Protein AF-I6F8N5-F1 (afdb_monomer_lite)

pLDDT: mean 76.73, std 11.27, range [53.47, 94.38]

Organism: NCBI:txid766140

Sequence (79 aa):
MRKPNNAVGPQVRNKKKVAKGKLIPVMAITSLAAGIQAATQYFAYSFNYQELLGPNFNHIYAPWSYFKWYSAWNERLPD

Structure (mmCIF, N/CA/C/O backbone):
data_AF-I6F8N5-F1
#
_entry.id   AF-I6F8N5-F1
#
loop_
_atom_site.group_PDB
_atom_site.id
_atom_site.type_symbol
_atom_site.label_atom_id
_atom_site.label_alt_id
_atom_site.label_comp_id
_atom_site.label_asym_id
_atom_site.label_entity_id
_atom_site.label_seq_id
_atom_site.pdbx_PDB_ins_code
_atom_site.Cartn_x
_atom_site.Cartn_y
_atom_site.Cartn_z
_atom_site.occupancy
_atom_site.B_iso_or_equiv
_atom_site.auth_seq_id
_atom_site.auth_comp_id
_atom_site.auth_asym_id
_atom_site.auth_atom_id
_atom_site.pdbx_PDB_model_num
ATOM 1 N N . MET A 1 1 ? -43.482 -12.059 44.040 1.00 53.47 1 MET A N 1
ATOM 2 C CA . MET A 1 1 ? -42.992 -10.813 44.679 1.00 53.47 1 MET A CA 1
ATOM 3 C C . MET A 1 1 ? -41.606 -10.490 44.133 1.00 53.47 1 MET A C 1
ATOM 5 O O . MET A 1 1 ? -40.755 -11.370 44.156 1.00 53.47 1 MET A O 1
ATOM 9 N N . ARG A 1 2 ? -41.378 -9.292 43.574 1.00 62.16 2 ARG A N 1
ATOM 10 C CA . ARG A 1 2 ? -40.046 -8.870 43.092 1.00 62.16 2 ARG A CA 1
ATOM 11 C C . ARG A 1 2 ? -39.279 -8.216 44.246 1.00 62.16 2 ARG A C 1
ATOM 13 O O . ARG A 1 2 ? -39.833 -7.374 44.941 1.00 62.16 2 ARG A O 1
ATOM 20 N N . LYS A 1 3 ? -38.035 -8.644 44.462 1.00 69.75 3 LYS A N 1
ATOM 21 C CA . LYS A 1 3 ? -37.168 -8.191 45.560 1.00 69.75 3 LYS A CA 1
ATOM 22 C C . LYS A 1 3 ? -36.636 -6.780 45.244 1.00 69.75 3 LYS A C 1
ATOM 24 O O . LYS A 1 3 ? -36.081 -6.610 44.157 1.00 69.75 3 LYS A O 1
ATOM 29 N N . PRO A 1 4 ? -36.808 -5.774 46.120 1.00 67.69 4 PRO A N 1
ATOM 30 C CA . PRO A 1 4 ? -36.309 -4.429 45.849 1.00 67.69 4 PRO A CA 1
ATOM 31 C C . PRO A 1 4 ? -34.776 -4.391 45.926 1.00 67.69 4 PRO A C 1
ATOM 33 O O . PRO A 1 4 ? -34.162 -4.998 46.804 1.00 67.69 4 PRO A O 1
ATOM 36 N N . ASN A 1 5 ? -34.162 -3.700 44.964 1.00 71.62 5 ASN A N 1
ATOM 37 C CA . ASN A 1 5 ? -32.722 -3.468 44.913 1.00 71.62 5 ASN A CA 1
ATOM 38 C C . ASN A 1 5 ? -32.329 -2.477 46.019 1.00 71.62 5 ASN A C 1
ATOM 40 O O . ASN A 1 5 ? -32.807 -1.347 46.011 1.00 71.62 5 ASN A O 1
ATOM 44 N N . ASN A 1 6 ? -31.469 -2.904 46.946 1.00 68.88 6 ASN A N 1
ATOM 45 C CA . ASN A 1 6 ? -31.103 -2.147 48.146 1.00 68.88 6 ASN A CA 1
ATOM 46 C C . ASN A 1 6 ? -29.642 -1.654 48.125 1.00 68.88 6 ASN A C 1
ATOM 48 O O . ASN A 1 6 ? -28.989 -1.549 49.160 1.00 68.88 6 ASN A O 1
ATOM 52 N N . ALA A 1 7 ? -29.091 -1.405 46.935 1.00 67.94 7 ALA A N 1
ATOM 53 C CA . ALA A 1 7 ? -27.743 -0.870 46.791 1.00 67.94 7 ALA A CA 1
ATOM 54 C C . ALA A 1 7 ? -27.718 0.637 47.111 1.00 67.94 7 ALA A C 1
ATOM 56 O O . ALA A 1 7 ? -27.988 1.456 46.234 1.00 67.94 7 ALA A O 1
ATOM 57 N N . VAL A 1 8 ? -27.374 0.994 48.352 1.00 65.75 8 VAL A N 1
ATOM 58 C CA . VAL A 1 8 ? -27.106 2.378 48.780 1.00 65.75 8 VAL A CA 1
ATOM 59 C C . VAL A 1 8 ? -25.602 2.591 48.979 1.00 65.75 8 VAL A C 1
ATOM 61 O O . VAL A 1 8 ? -24.941 1.855 49.703 1.00 65.75 8 VAL A O 1
ATOM 64 N N . GLY A 1 9 ? -25.052 3.577 48.272 1.00 71.50 9 GLY A N 1
ATOM 65 C CA . GLY A 1 9 ? -23.624 3.903 48.194 1.00 71.50 9 GLY A CA 1
ATOM 66 C C . GLY A 1 9 ? -23.304 4.488 46.814 1.00 71.50 9 GLY A C 1
ATOM 67 O O . GLY A 1 9 ? -24.119 4.318 45.901 1.00 71.50 9 GLY A O 1
ATOM 68 N N . PRO A 1 10 ? -22.167 5.184 46.610 1.00 65.69 10 PRO A N 1
ATOM 69 C CA . PRO A 1 10 ? -21.785 5.639 45.282 1.00 65.69 10 PRO A CA 1
ATOM 70 C C . PRO A 1 10 ? -21.664 4.404 44.393 1.00 65.69 10 PRO A C 1
ATOM 72 O O . PRO A 1 10 ? -20.703 3.644 44.488 1.00 65.69 10 PRO A O 1
ATOM 75 N N . GLN A 1 11 ? -22.656 4.171 43.536 1.00 63.78 11 GLN A N 1
ATOM 76 C CA . GLN A 1 11 ? -22.526 3.250 42.421 1.00 63.78 11 GLN A CA 1
ATOM 77 C C . GLN A 1 11 ? -21.526 3.915 41.491 1.00 63.78 11 GLN A C 1
ATOM 79 O O . GLN A 1 11 ? -21.907 4.675 40.602 1.00 63.78 11 GLN A O 1
ATOM 84 N N . VAL A 1 12 ? -20.237 3.731 41.794 1.00 60.38 12 VAL A N 1
ATOM 85 C CA . VAL A 1 12 ? -19.104 4.308 41.077 1.00 60.38 12 VAL A CA 1
ATOM 86 C C . VAL A 1 12 ? -19.205 3.791 39.661 1.00 60.38 12 VAL A C 1
ATOM 88 O O . VAL A 1 12 ? -18.785 2.678 39.359 1.00 60.38 12 VAL A O 1
ATOM 91 N N . ARG A 1 13 ? -19.908 4.594 38.860 1.00 61.94 13 ARG A N 1
ATOM 92 C CA . ARG A 1 13 ? -20.149 4.530 37.430 1.00 61.94 13 ARG A CA 1
ATOM 93 C C . ARG A 1 13 ? -19.730 3.182 36.886 1.00 61.94 13 ARG A C 1
ATOM 95 O O . ARG A 1 13 ? -18.554 3.015 36.572 1.00 61.94 13 ARG A O 1
ATOM 102 N N . ASN A 1 14 ? -20.679 2.247 36.797 1.00 58.12 14 ASN A N 1
ATOM 103 C CA . ASN A 1 14 ? -20.479 0.988 36.092 1.00 58.12 14 ASN A CA 1
ATOM 104 C C . ASN A 1 14 ? -19.880 1.385 34.739 1.00 58.12 14 ASN A C 1
ATOM 106 O O . ASN A 1 14 ? -20.584 1.949 33.897 1.00 58.12 14 ASN A O 1
ATOM 110 N N . LYS A 1 15 ? -18.554 1.269 34.580 1.00 57.03 15 LYS A N 1
ATOM 111 C CA . LYS A 1 15 ? -17.890 1.627 33.334 1.00 57.03 15 LYS A CA 1
ATOM 112 C C . LYS A 1 15 ? -18.448 0.579 32.404 1.00 57.03 15 LYS A C 1
ATOM 114 O O . LYS A 1 15 ? -17.991 -0.561 32.461 1.00 57.03 15 LYS A O 1
ATOM 119 N N . LYS A 1 16 ? -19.499 0.920 31.641 1.00 58.12 16 LYS A N 1
ATOM 120 C CA . LYS A 1 16 ? -19.956 0.096 30.526 1.00 58.12 16 LYS A CA 1
ATOM 121 C C . LYS A 1 16 ? -18.662 -0.253 29.825 1.00 58.12 16 LYS A C 1
ATOM 123 O O . LYS A 1 16 ? -17.968 0.659 29.372 1.00 58.12 16 LYS A O 1
ATOM 128 N N . LYS A 1 17 ? -18.265 -1.529 29.889 1.00 56.78 17 LYS A N 1
ATOM 129 C CA . LYS A 1 17 ? -17.105 -2.002 29.152 1.00 56.78 17 LYS A CA 1
ATOM 130 C C . LYS A 1 17 ? -17.447 -1.596 27.735 1.00 56.78 17 LYS A C 1
ATOM 132 O O . LYS A 1 17 ? -18.409 -2.126 27.184 1.00 56.78 17 LYS A O 1
ATOM 137 N N . VAL A 1 18 ? -16.784 -0.561 27.221 1.00 61.28 18 VAL A N 1
ATOM 138 C CA . VAL A 1 18 ? -16.923 -0.184 25.824 1.00 61.28 18 VAL A CA 1
ATOM 139 C C . VAL A 1 18 ? -16.471 -1.447 25.128 1.00 61.28 18 VAL A C 1
ATOM 141 O O . VAL A 1 18 ? -15.295 -1.806 25.210 1.00 61.28 18 VAL A O 1
ATOM 144 N N . ALA A 1 19 ? -17.431 -2.219 24.617 1.00 58.81 19 ALA A N 1
ATOM 145 C CA . ALA A 1 19 ? -17.120 -3.395 23.844 1.00 58.81 19 ALA A CA 1
ATOM 146 C C . ALA A 1 19 ? -16.159 -2.877 22.780 1.00 58.81 19 ALA A C 1
ATOM 148 O O . ALA A 1 19 ? -16.507 -1.939 22.060 1.00 58.81 19 ALA A O 1
ATOM 149 N N . LYS A 1 20 ? -14.917 -3.375 22.777 1.00 65.00 20 LYS A N 1
ATOM 150 C CA . LYS A 1 20 ? -13.926 -3.025 21.759 1.00 65.00 20 LYS A CA 1
ATOM 151 C C . LYS A 1 20 ? -14.457 -3.588 20.443 1.00 65.00 20 LYS A C 1
ATOM 153 O O . LYS A 1 20 ? -14.122 -4.700 20.049 1.00 65.00 20 LYS A O 1
ATOM 158 N N . GLY A 1 21 ? -15.395 -2.870 19.837 1.00 73.12 21 GLY A N 1
ATOM 159 C CA . GLY A 1 21 ? -16.038 -3.251 18.600 1.00 73.12 21 GLY A CA 1
ATOM 160 C C . GLY A 1 21 ? -14.977 -3.233 17.519 1.00 73.12 21 GLY A C 1
ATOM 161 O O . GLY A 1 21 ? -14.314 -2.218 17.323 1.00 73.12 21 GLY A O 1
ATOM 162 N N . LYS A 1 22 ? -14.817 -4.355 16.816 1.00 84.62 22 LYS A N 1
ATOM 163 C CA . LYS A 1 22 ? -13.880 -4.464 15.691 1.00 84.62 22 LYS A CA 1
ATOM 164 C C . LYS A 1 22 ? -14.260 -3.545 14.520 1.00 84.62 22 LYS A C 1
ATOM 166 O O . LYS A 1 22 ? -13.453 -3.351 13.627 1.00 84.62 22 LYS A O 1
ATOM 171 N N . LEU A 1 23 ? -15.455 -2.951 14.540 1.00 89.81 23 LEU A N 1
ATOM 172 C CA . LEU A 1 23 ? -15.965 -2.081 13.485 1.00 89.81 23 LEU A CA 1
ATOM 173 C C . LEU A 1 23 ? -15.059 -0.872 13.215 1.00 89.81 23 LEU A C 1
ATOM 175 O O . LEU A 1 23 ? -14.667 -0.660 12.075 1.00 89.81 23 LEU A O 1
ATOM 179 N N . ILE A 1 24 ? -14.689 -0.116 14.255 1.00 89.06 24 ILE A N 1
ATOM 180 C CA . ILE A 1 24 ? -13.827 1.066 14.101 1.00 89.06 24 ILE A CA 1
ATOM 181 C C . ILE A 1 24 ? -12.441 0.704 13.543 1.00 89.06 24 ILE A C 1
ATOM 183 O O . ILE A 1 24 ? -12.040 1.317 12.555 1.00 89.06 24 ILE A O 1
ATOM 187 N N . PRO A 1 25 ? -11.705 -0.288 14.089 1.00 90.69 25 PRO A N 1
ATOM 188 C CA . PRO A 1 25 ? -10.415 -0.655 13.513 1.00 90.69 25 PRO A CA 1
ATOM 189 C C . PRO A 1 25 ? -10.540 -1.244 12.103 1.00 90.69 25 PRO A C 1
ATOM 191 O O . PRO A 1 25 ? -9.686 -0.963 11.270 1.00 90.69 25 PRO A O 1
ATOM 194 N N . VAL A 1 26 ? -11.605 -1.996 11.795 1.00 94.38 26 VAL A N 1
ATOM 195 C CA . VAL A 1 26 ? -11.857 -2.481 10.427 1.00 94.38 26 VAL A CA 1
ATOM 196 C C . VAL A 1 26 ? -12.060 -1.310 9.471 1.00 94.38 26 VAL A C 1
ATOM 198 O O . VAL A 1 26 ? -11.386 -1.264 8.450 1.00 94.38 26 VAL A O 1
ATOM 201 N N . MET A 1 27 ? -12.906 -0.337 9.825 1.00 93.56 27 MET A N 1
ATOM 202 C CA . MET A 1 27 ? -13.137 0.863 9.013 1.00 93.56 27 MET A CA 1
ATOM 203 C C . MET A 1 27 ? -11.848 1.655 8.776 1.00 93.56 27 MET A C 1
ATOM 205 O O . MET A 1 27 ? -11.581 2.079 7.651 1.00 93.56 27 MET A O 1
ATOM 209 N N . ALA A 1 28 ? -11.024 1.811 9.814 1.00 93.19 28 ALA A N 1
ATOM 210 C CA . ALA A 1 28 ? -9.736 2.486 9.707 1.00 93.19 28 ALA A CA 1
ATOM 211 C C . ALA A 1 28 ? -8.792 1.761 8.734 1.00 93.19 28 ALA A C 1
ATOM 213 O O . ALA A 1 28 ? -8.238 2.390 7.834 1.00 93.19 28 ALA A O 1
ATOM 214 N N . ILE A 1 29 ? -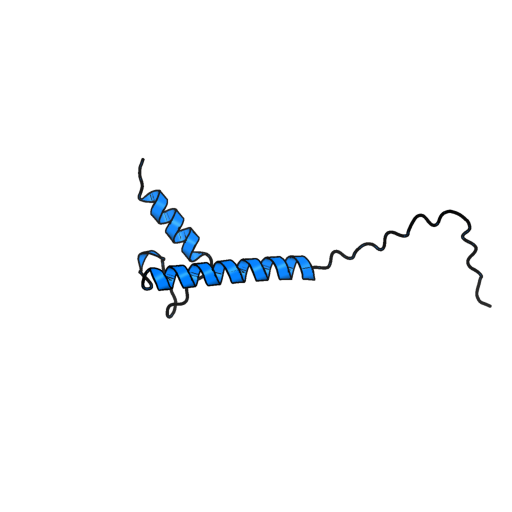8.659 0.435 8.860 1.00 94.12 29 ILE A N 1
ATOM 215 C CA . ILE A 1 29 ? -7.827 -0.376 7.959 1.00 94.12 29 ILE A CA 1
ATOM 216 C C . ILE A 1 29 ? -8.360 -0.316 6.524 1.00 94.12 29 ILE A C 1
ATOM 218 O O . ILE A 1 29 ? -7.576 -0.140 5.595 1.00 94.12 29 ILE A O 1
ATOM 222 N N . THR A 1 30 ? -9.677 -0.410 6.321 1.00 93.50 30 THR A N 1
ATOM 223 C CA . THR A 1 30 ? -10.265 -0.325 4.975 1.00 9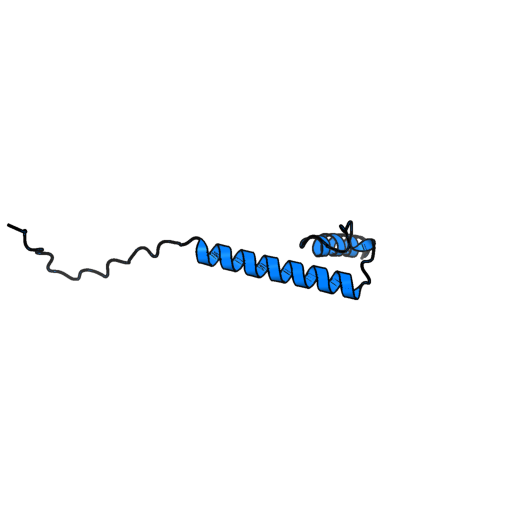3.50 30 THR A CA 1
ATOM 224 C C . THR A 1 30 ? -10.069 1.048 4.347 1.00 93.50 30 THR A C 1
ATOM 226 O O . THR A 1 30 ? -9.753 1.128 3.165 1.00 93.50 30 THR A O 1
ATOM 229 N N . SER A 1 31 ? -10.194 2.126 5.128 1.00 93.75 31 SER A N 1
ATOM 230 C CA . SER A 1 31 ? -9.946 3.484 4.637 1.00 93.75 31 SER A CA 1
ATOM 231 C C . SER A 1 31 ? -8.484 3.670 4.244 1.00 93.75 31 SER A C 1
ATOM 233 O O . SER A 1 31 ? -8.197 4.272 3.211 1.00 93.75 31 SER A O 1
ATOM 235 N N . LEU A 1 32 ? -7.559 3.130 5.041 1.00 92.75 32 LEU A N 1
ATOM 236 C CA . LEU A 1 32 ? -6.132 3.165 4.737 1.00 92.75 32 LEU A CA 1
ATOM 237 C C . LEU A 1 32 ? -5.822 2.381 3.456 1.00 92.75 32 LEU A C 1
ATOM 239 O O . LEU A 1 32 ? -5.151 2.898 2.566 1.00 92.75 32 LEU A O 1
ATOM 243 N N . ALA A 1 33 ? -6.350 1.162 3.332 1.00 90.38 33 ALA A N 1
ATOM 244 C CA . ALA A 1 33 ? -6.156 0.326 2.152 1.00 90.38 33 ALA A CA 1
ATOM 245 C C . ALA A 1 33 ? -6.710 0.986 0.880 1.00 90.38 33 ALA A C 1
ATOM 247 O O . ALA A 1 33 ? -6.044 0.975 -0.153 1.00 90.38 33 ALA A O 1
ATOM 248 N N . ALA A 1 34 ? -7.887 1.615 0.963 1.00 91.06 34 A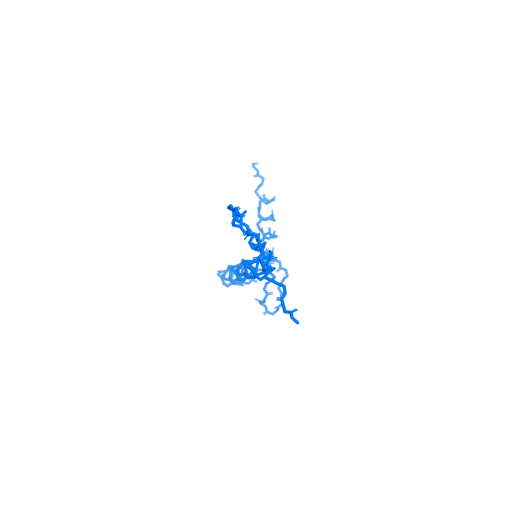LA A N 1
ATOM 249 C CA . ALA A 1 34 ? -8.476 2.357 -0.149 1.00 91.06 34 ALA A CA 1
ATOM 250 C C . ALA A 1 34 ? -7.599 3.545 -0.579 1.00 91.06 34 ALA A C 1
ATOM 252 O O . ALA A 1 34 ? -7.375 3.738 -1.774 1.00 91.06 34 ALA A O 1
ATOM 253 N N . GLY A 1 35 ? -7.049 4.300 0.379 1.00 91.56 35 GLY A N 1
ATOM 254 C CA . GLY A 1 35 ? -6.123 5.400 0.097 1.00 91.56 35 GLY A CA 1
ATOM 255 C C . GLY A 1 35 ? -4.837 4.932 -0.588 1.00 91.56 35 GLY A C 1
ATOM 256 O O . GLY A 1 35 ? -4.430 5.510 -1.593 1.00 91.56 35 GLY A O 1
ATOM 257 N N . ILE A 1 36 ? -4.232 3.845 -0.099 1.00 90.19 36 ILE A N 1
ATOM 258 C CA . ILE A 1 36 ? -3.018 3.262 -0.695 1.00 90.19 36 ILE A CA 1
ATOM 259 C C . ILE A 1 36 ? -3.297 2.746 -2.114 1.00 90.19 36 ILE A C 1
ATOM 261 O O . ILE A 1 36 ? -2.487 2.960 -3.019 1.00 90.19 36 ILE A O 1
ATOM 265 N N . GLN A 1 37 ? -4.450 2.107 -2.336 1.00 88.81 37 GLN A N 1
ATOM 266 C CA . GLN A 1 37 ? -4.846 1.635 -3.663 1.00 88.81 37 GLN A CA 1
ATOM 267 C C . GLN A 1 37 ? -5.022 2.801 -4.640 1.00 88.81 37 GLN A C 1
ATOM 269 O O . GLN A 1 37 ? -4.485 2.760 -5.746 1.00 88.81 37 GLN A O 1
ATOM 274 N N . ALA A 1 38 ? -5.734 3.853 -4.229 1.00 88.25 38 ALA A N 1
ATOM 275 C CA . ALA A 1 38 ? -5.944 5.038 -5.053 1.00 88.25 38 ALA A CA 1
ATOM 276 C C . ALA A 1 38 ? -4.619 5.740 -5.389 1.00 88.25 38 ALA A C 1
ATOM 278 O O . ALA A 1 38 ? -4.383 6.075 -6.548 1.00 88.25 38 ALA A O 1
ATOM 279 N N . ALA A 1 39 ? -3.727 5.897 -4.405 1.00 86.75 39 ALA A N 1
ATOM 280 C CA . ALA A 1 39 ? -2.403 6.480 -4.612 1.00 86.75 39 ALA A CA 1
ATOM 281 C C . ALA A 1 39 ? -1.561 5.654 -5.597 1.00 86.75 39 ALA A C 1
ATOM 283 O O . ALA A 1 39 ? -0.959 6.213 -6.512 1.00 86.75 39 ALA A O 1
ATOM 284 N N 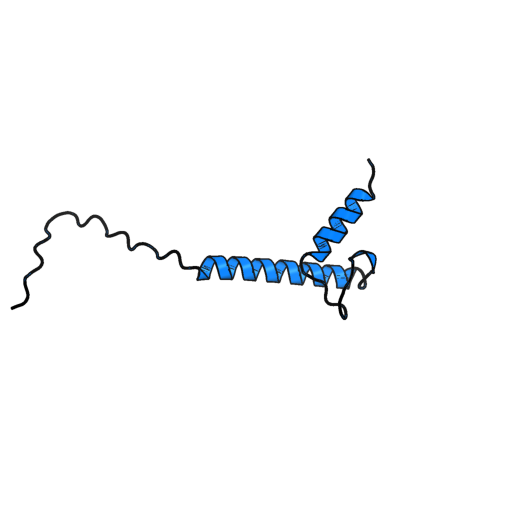. THR A 1 40 ? -1.570 4.325 -5.459 1.00 85.44 40 THR A N 1
ATOM 285 C CA . THR A 1 40 ? -0.835 3.425 -6.359 1.00 85.44 40 THR A CA 1
ATOM 286 C C . THR A 1 40 ? -1.374 3.495 -7.786 1.00 85.44 40 THR A C 1
ATOM 288 O O . THR A 1 40 ? -0.593 3.558 -8.732 1.00 85.44 40 THR A O 1
ATOM 291 N N . GLN A 1 41 ? -2.698 3.541 -7.958 1.00 84.19 41 GLN A N 1
ATOM 292 C CA . GLN A 1 41 ? -3.311 3.650 -9.281 1.00 84.19 41 GLN A CA 1
ATOM 293 C C . GLN A 1 41 ? -3.052 5.019 -9.926 1.00 84.19 41 GLN A C 1
ATOM 295 O O . GLN A 1 41 ? -2.785 5.093 -11.122 1.00 84.19 41 GLN A O 1
ATOM 300 N N . TYR A 1 42 ? -3.093 6.100 -9.144 1.00 86.50 42 TYR A N 1
ATOM 301 C CA . TYR A 1 42 ? -2.771 7.442 -9.630 1.00 86.50 42 TYR A CA 1
ATOM 302 C C . TYR A 1 42 ? -1.301 7.560 -10.048 1.00 86.50 42 TYR A C 1
ATOM 304 O O . TYR A 1 42 ? -0.991 8.128 -11.097 1.00 86.50 42 TYR A O 1
ATOM 312 N N . PHE A 1 43 ? -0.392 6.978 -9.264 1.00 84.31 43 PHE A N 1
ATOM 313 C CA . PHE A 1 43 ? 1.020 6.872 -9.616 1.00 84.31 43 PHE A CA 1
ATOM 314 C C . PHE A 1 43 ? 1.198 6.080 -10.918 1.00 84.31 43 PHE A C 1
ATOM 316 O O . PHE A 1 43 ? 1.792 6.582 -11.865 1.00 84.31 43 PHE A O 1
ATOM 323 N N . ALA A 1 44 ? 0.588 4.900 -11.028 1.00 85.31 44 ALA A N 1
ATOM 324 C CA . ALA A 1 44 ? 0.609 4.105 -12.254 1.00 85.31 44 ALA A CA 1
ATOM 325 C C . ALA A 1 44 ? 0.103 4.873 -13.483 1.00 85.31 44 ALA A C 1
ATOM 327 O O . ALA A 1 44 ? 0.745 4.840 -14.531 1.00 85.31 44 ALA A O 1
ATOM 328 N N . TYR A 1 45 ? -1.004 5.605 -13.346 1.00 85.31 45 TYR A N 1
ATOM 329 C CA . TYR A 1 45 ? -1.538 6.458 -14.405 1.00 85.31 45 TYR A CA 1
ATOM 330 C C . TYR A 1 45 ? -0.547 7.556 -14.814 1.00 85.31 45 TYR A C 1
ATOM 332 O O . TYR A 1 45 ? -0.290 7.749 -15.999 1.00 85.31 45 TYR A O 1
ATOM 340 N N . SER A 1 46 ? 0.063 8.228 -13.835 1.00 84.62 46 SER A N 1
ATOM 341 C CA . SER A 1 46 ? 1.018 9.319 -14.071 1.00 84.62 46 SER A CA 1
ATOM 342 C C . SER A 1 46 ? 2.291 8.841 -14.783 1.00 84.62 46 SER A C 1
ATOM 344 O O . SER A 1 46 ? 2.871 9.575 -15.578 1.00 84.62 46 SER A O 1
ATOM 346 N N . PHE A 1 47 ? 2.698 7.594 -14.536 1.00 81.19 47 PHE A N 1
ATOM 347 C CA . PHE A 1 47 ? 3.861 6.947 -15.148 1.00 81.19 47 PHE A CA 1
ATOM 348 C C . PHE A 1 47 ? 3.498 6.057 -16.354 1.00 81.19 47 PHE A C 1
ATOM 350 O O . PHE A 1 47 ? 4.301 5.221 -16.754 1.00 81.19 47 PHE A O 1
ATOM 357 N N . ASN A 1 48 ? 2.308 6.208 -16.953 1.00 81.81 48 ASN A N 1
ATOM 358 C CA . ASN A 1 48 ? 1.866 5.428 -18.122 1.00 81.81 48 ASN A CA 1
ATOM 359 C C . ASN A 1 48 ? 1.994 3.897 -17.953 1.00 81.81 48 ASN A C 1
ATOM 361 O O . ASN A 1 48 ? 2.321 3.188 -18.901 1.00 81.81 48 ASN A O 1
ATOM 365 N N . TYR A 1 49 ? 1.726 3.369 -16.755 1.00 75.81 49 TYR A N 1
ATOM 366 C CA . TYR A 1 49 ? 1.772 1.929 -16.459 1.00 75.81 49 TYR A CA 1
ATOM 367 C C . TYR A 1 49 ? 3.127 1.276 -16.777 1.00 75.81 49 TYR A C 1
ATOM 369 O O . TYR A 1 49 ? 3.185 0.132 -17.228 1.00 75.81 49 TYR A O 1
ATOM 377 N N . GLN A 1 50 ? 4.221 2.008 -16.550 1.00 71.06 50 GLN A N 1
ATOM 378 C CA . GLN A 1 50 ? 5.571 1.547 -16.859 1.00 71.06 50 GLN A CA 1
ATOM 379 C C . GLN A 1 50 ? 5.897 0.205 -16.177 1.00 71.06 50 GLN A C 1
ATOM 381 O O . GLN A 1 50 ? 5.587 -0.012 -15.001 1.00 71.06 50 GLN A O 1
ATOM 386 N N . GLU A 1 51 ? 6.592 -0.678 -16.898 1.00 68.00 51 GLU A N 1
ATOM 387 C CA . GLU A 1 51 ? 6.962 -2.026 -16.426 1.00 68.00 51 GLU A CA 1
ATOM 388 C C . GLU A 1 51 ? 7.806 -2.012 -15.138 1.00 68.00 51 GLU A C 1
ATOM 390 O O . GLU A 1 51 ? 7.772 -2.956 -14.349 1.00 68.00 51 GLU A O 1
ATOM 395 N N . LEU A 1 52 ? 8.517 -0.909 -14.877 1.00 69.38 52 LEU A N 1
ATOM 396 C CA . LEU A 1 52 ? 9.320 -0.696 -13.669 1.00 69.38 52 LEU A CA 1
ATOM 397 C C . LEU A 1 52 ? 8.502 -0.711 -12.369 1.00 69.38 52 LEU A C 1
ATOM 399 O O . LEU A 1 52 ? 9.062 -1.023 -11.321 1.00 69.38 52 LEU A O 1
ATOM 403 N N . LEU A 1 53 ? 7.195 -0.419 -12.411 1.00 70.56 53 LEU A N 1
ATOM 404 C CA . LEU A 1 53 ? 6.314 -0.519 -11.236 1.00 70.56 53 LEU A CA 1
ATOM 405 C C . LEU A 1 53 ? 6.053 -1.977 -10.811 1.00 70.56 53 LEU A C 1
ATOM 407 O O . LEU A 1 53 ? 5.477 -2.224 -9.749 1.00 70.56 53 LEU A O 1
ATOM 411 N N . GLY A 1 54 ? 6.486 -2.940 -11.626 1.00 72.25 54 GLY A N 1
ATOM 412 C CA . GLY A 1 54 ? 6.279 -4.364 -11.423 1.00 72.25 54 GLY A CA 1
ATOM 413 C C . GLY A 1 54 ? 5.067 -4.904 -12.190 1.00 72.25 54 GLY A C 1
ATOM 414 O O . GLY A 1 54 ? 4.432 -4.183 -12.964 1.00 72.25 54 GLY A O 1
ATOM 415 N N . PRO A 1 55 ? 4.739 -6.191 -11.993 1.00 71.31 55 PRO A N 1
ATOM 416 C CA . PRO A 1 55 ? 3.647 -6.841 -12.704 1.00 71.31 55 PRO A CA 1
ATOM 417 C C . PRO A 1 55 ? 2.300 -6.209 -12.336 1.00 71.31 55 PRO A C 1
ATOM 419 O O . PRO A 1 55 ? 1.931 -6.145 -11.161 1.00 71.31 55 PRO A O 1
ATOM 422 N N . ASN A 1 56 ? 1.556 -5.780 -13.354 1.00 79.31 56 ASN A N 1
ATOM 423 C CA . ASN A 1 56 ? 0.154 -5.384 -13.248 1.00 79.31 56 ASN A CA 1
ATOM 424 C C . ASN A 1 56 ? -0.733 -6.400 -13.979 1.00 79.31 56 ASN A C 1
ATOM 426 O O . ASN A 1 56 ? -0.267 -7.127 -14.857 1.00 79.31 56 ASN A O 1
ATOM 430 N N . PHE A 1 57 ? -2.011 -6.463 -13.608 1.00 76.25 57 PHE A N 1
ATOM 431 C CA . PHE A 1 57 ? -3.003 -7.245 -14.343 1.00 76.25 57 PHE A CA 1
ATOM 432 C C . PHE A 1 57 ? -4.022 -6.291 -14.950 1.00 76.25 57 PHE A C 1
ATOM 434 O O . PHE A 1 57 ? -4.759 -5.637 -14.214 1.00 76.25 57 PHE A O 1
ATOM 441 N N . ASN A 1 58 ? -4.054 -6.191 -16.281 1.00 79.25 58 ASN A N 1
ATOM 442 C CA . ASN A 1 58 ? -4.959 -5.294 -17.005 1.00 79.25 58 ASN A CA 1
ATOM 443 C C . ASN A 1 58 ? -4.926 -3.850 -16.460 1.00 79.25 58 ASN A C 1
ATOM 445 O O . ASN A 1 58 ? -5.971 -3.274 -16.164 1.00 79.25 58 ASN A O 1
ATOM 449 N N . HIS A 1 59 ? -3.726 -3.294 -16.248 1.00 77.50 59 HIS A N 1
ATOM 450 C CA . HIS A 1 59 ? -3.518 -1.955 -15.673 1.00 77.50 59 HIS A CA 1
ATOM 451 C C . HIS A 1 59 ? -3.951 -1.784 -14.205 1.00 77.50 59 HIS A C 1
ATOM 453 O O . HIS A 1 59 ? -3.913 -0.677 -13.673 1.00 77.50 59 HIS A O 1
ATOM 459 N N . ILE A 1 60 ? -4.317 -2.857 -13.506 1.00 76.00 60 ILE A N 1
ATOM 460 C CA . ILE A 1 60 ? -4.581 -2.819 -12.068 1.00 76.00 60 ILE A CA 1
ATOM 461 C C . ILE A 1 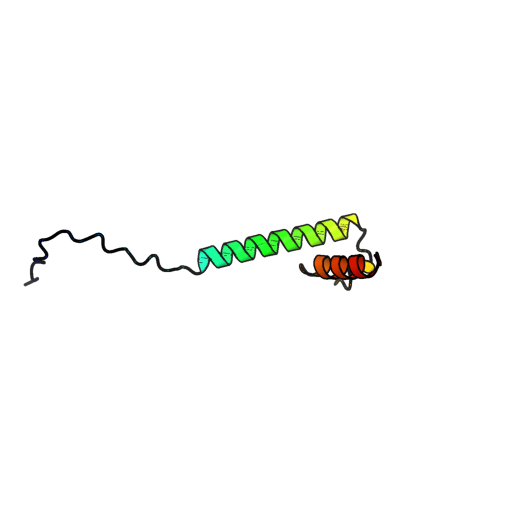60 ? -3.306 -3.224 -11.340 1.00 76.00 60 ILE A C 1
ATOM 463 O O . ILE A 1 60 ? -2.813 -4.348 -11.481 1.00 76.00 60 ILE A O 1
ATOM 467 N N . TYR A 1 61 ? -2.782 -2.296 -10.546 1.00 79.81 61 TYR A N 1
ATOM 468 C CA . TYR A 1 61 ? -1.667 -2.567 -9.652 1.00 79.81 61 TYR A CA 1
ATOM 469 C C . TYR A 1 61 ? -2.173 -2.965 -8.272 1.00 79.81 61 TYR A C 1
ATOM 471 O O . TYR A 1 61 ? -3.184 -2.461 -7.775 1.00 79.81 61 TYR A O 1
ATOM 479 N N . ALA A 1 62 ? -1.433 -3.865 -7.632 1.00 82.25 62 ALA A N 1
ATOM 480 C CA . ALA A 1 62 ? -1.669 -4.174 -6.235 1.00 82.25 62 ALA A CA 1
ATOM 481 C C . ALA A 1 62 ? -1.261 -2.979 -5.352 1.00 82.25 62 ALA A C 1
ATOM 483 O O . ALA A 1 62 ? -0.266 -2.322 -5.680 1.00 82.25 62 ALA A O 1
ATOM 484 N N . PRO A 1 63 ? -1.921 -2.743 -4.204 1.00 78.12 63 PRO A N 1
ATOM 485 C CA . PRO A 1 63 ? -1.671 -1.559 -3.376 1.00 78.12 63 PRO A CA 1
ATOM 486 C C . PRO A 1 63 ? -0.228 -1.470 -2.853 1.00 78.12 63 PRO A C 1
ATOM 488 O O . PRO A 1 63 ? 0.271 -0.397 -2.540 1.00 78.12 63 PRO A O 1
ATOM 491 N N . TRP A 1 64 ? 0.477 -2.599 -2.764 1.00 82.19 64 TRP A N 1
ATOM 492 C CA . TRP A 1 64 ? 1.872 -2.660 -2.321 1.00 82.19 64 TRP A CA 1
ATOM 493 C C . TRP A 1 64 ? 2.906 -2.490 -3.446 1.00 82.19 64 TRP A C 1
ATOM 495 O O . TRP A 1 64 ? 4.106 -2.498 -3.171 1.00 82.19 64 TRP A O 1
ATOM 505 N N . SER A 1 65 ? 2.483 -2.359 -4.708 1.00 79.94 65 SER A N 1
ATOM 506 C CA . SER A 1 65 ? 3.402 -2.261 -5.858 1.00 79.94 65 SER A CA 1
ATOM 507 C C . SER A 1 65 ? 4.275 -1.008 -5.781 1.00 79.94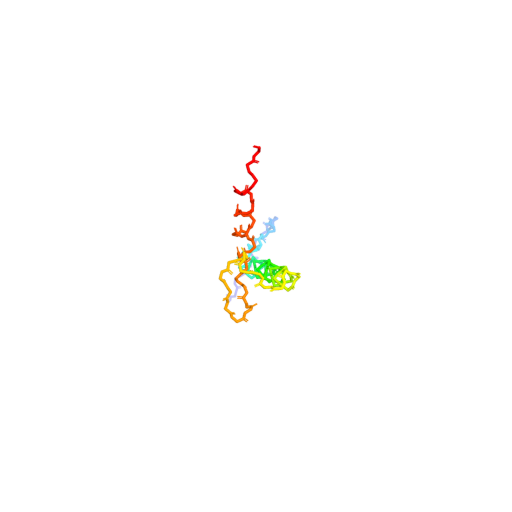 65 SER A C 1
ATOM 509 O O . SER A 1 65 ? 5.459 -1.066 -6.104 1.00 79.94 65 SER A O 1
ATOM 511 N N . TYR A 1 66 ? 3.730 0.086 -5.237 1.00 80.50 66 TYR A N 1
ATOM 512 C CA . TYR A 1 66 ? 4.485 1.307 -4.955 1.00 80.50 66 TYR A CA 1
ATOM 513 C C . TYR A 1 66 ? 5.705 1.051 -4.053 1.00 80.50 66 TYR A C 1
ATOM 515 O O . TYR A 1 66 ? 6.801 1.516 -4.353 1.00 80.50 66 TYR A O 1
ATOM 523 N N . PHE A 1 67 ? 5.556 0.258 -2.985 1.00 82.00 67 PHE A N 1
ATOM 524 C CA . PHE A 1 67 ? 6.669 -0.036 -2.074 1.00 82.00 67 PHE A CA 1
ATOM 525 C C . PHE A 1 67 ? 7.761 -0.873 -2.743 1.00 82.00 67 PHE A C 1
ATOM 527 O O . PHE A 1 67 ? 8.943 -0.652 -2.488 1.00 82.00 67 PHE A O 1
ATOM 534 N N . LYS A 1 68 ? 7.379 -1.808 -3.625 1.00 80.56 68 LYS A N 1
ATOM 535 C CA . LYS A 1 68 ? 8.344 -2.601 -4.400 1.00 80.56 68 LYS A CA 1
ATOM 536 C C . LYS A 1 68 ? 9.157 -1.719 -5.341 1.00 80.56 68 LYS A C 1
ATOM 538 O O . LYS A 1 68 ? 10.379 -1.828 -5.361 1.00 80.56 68 LYS A O 1
ATOM 543 N N . TRP A 1 69 ? 8.484 -0.829 -6.069 1.00 81.06 69 TRP A N 1
ATOM 544 C CA . TRP A 1 69 ? 9.147 0.158 -6.918 1.00 81.06 69 TRP A CA 1
ATOM 545 C C . TRP A 1 69 ? 10.086 1.057 -6.103 1.00 81.06 69 TRP A C 1
ATOM 547 O O . TRP A 1 69 ? 11.239 1.231 -6.480 1.00 81.06 69 TRP A O 1
ATOM 557 N N . TYR A 1 70 ? 9.633 1.555 -4.950 1.00 80.94 70 TYR A N 1
ATOM 558 C CA . TYR A 1 70 ? 10.436 2.410 -4.076 1.00 80.94 70 TYR A CA 1
ATOM 559 C C . TYR A 1 70 ? 11.698 1.705 -3.551 1.00 80.94 70 TYR A C 1
ATOM 561 O O . TYR A 1 70 ? 12.771 2.304 -3.534 1.00 80.94 70 TYR A O 1
ATOM 569 N N . SER A 1 71 ? 11.602 0.430 -3.158 1.00 80.31 71 SER A N 1
ATOM 570 C CA . SER A 1 71 ? 12.771 -0.368 -2.751 1.00 80.31 71 SER A CA 1
ATOM 571 C C . SER A 1 71 ? 13.759 -0.534 -3.904 1.00 80.31 71 SER A C 1
ATOM 573 O O . SER A 1 71 ? 14.936 -0.225 -3.755 1.00 80.31 71 SER A O 1
ATOM 575 N N . ALA A 1 72 ? 13.263 -0.934 -5.079 1.00 78.75 72 ALA A N 1
ATOM 576 C CA . ALA A 1 72 ? 14.086 -1.124 -6.272 1.00 78.75 72 ALA A CA 1
ATOM 577 C C . ALA A 1 72 ? 14.721 0.183 -6.780 1.00 78.75 72 ALA A C 1
ATOM 579 O O . ALA A 1 72 ? 15.776 0.153 -7.409 1.00 78.75 72 ALA A O 1
ATOM 580 N N . TRP A 1 73 ? 14.079 1.327 -6.533 1.00 78.75 73 TRP A N 1
ATOM 581 C CA . TRP A 1 73 ? 14.636 2.645 -6.817 1.00 78.75 73 TRP A CA 1
ATOM 582 C C . TRP A 1 73 ? 15.785 2.991 -5.866 1.00 78.75 73 TRP A C 1
ATOM 584 O O . TRP A 1 73 ? 16.841 3.408 -6.329 1.00 78.75 73 TRP A O 1
ATOM 594 N N . ASN A 1 74 ? 15.609 2.775 -4.558 1.00 76.19 74 ASN A N 1
ATOM 595 C CA . ASN A 1 74 ? 16.667 3.025 -3.572 1.00 76.19 74 ASN A CA 1
ATOM 596 C C . ASN A 1 74 ? 17.884 2.122 -3.794 1.00 76.19 74 ASN A C 1
ATOM 598 O O . ASN A 1 74 ? 19.005 2.593 -3.704 1.00 76.19 74 ASN A O 1
ATOM 602 N N . GLU A 1 75 ? 17.684 0.858 -4.170 1.00 76.44 75 GLU A N 1
ATOM 603 C CA . GLU A 1 75 ? 18.787 -0.050 -4.521 1.00 76.44 75 GLU A CA 1
ATOM 604 C C . GLU A 1 75 ? 19.579 0.401 -5.763 1.00 76.44 75 GLU A C 1
ATOM 606 O O . GLU A 1 75 ? 20.727 0.000 -5.942 1.00 76.44 75 GLU A O 1
ATOM 611 N N . ARG A 1 76 ? 18.982 1.227 -6.635 1.00 69.88 76 ARG A N 1
ATOM 612 C CA . ARG A 1 76 ? 19.645 1.783 -7.828 1.00 69.88 76 ARG A CA 1
ATOM 613 C C . ARG A 1 76 ? 20.350 3.110 -7.585 1.00 69.88 76 ARG A C 1
ATOM 615 O O . ARG A 1 76 ? 21.064 3.546 -8.486 1.00 69.88 76 ARG A O 1
ATOM 622 N N . LEU A 1 77 ? 20.160 3.742 -6.428 1.00 55.47 77 LEU A N 1
ATOM 623 C CA . LEU A 1 77 ? 21.038 4.811 -5.965 1.00 55.47 77 LEU A CA 1
ATOM 624 C C . LEU A 1 77 ? 22.075 4.179 -5.030 1.00 55.47 77 LEU A C 1
ATOM 626 O O . LEU A 1 77 ? 21.819 4.075 -3.832 1.00 55.47 77 LEU A O 1
ATOM 630 N N . PRO A 1 78 ? 23.232 3.721 -5.541 1.00 58.19 78 PRO A N 1
ATOM 631 C CA . PRO A 1 78 ? 24.391 3.631 -4.676 1.00 58.19 78 PRO A CA 1
ATOM 632 C C . PRO A 1 78 ? 24.750 5.066 -4.272 1.00 58.19 78 PRO A C 1
ATOM 634 O O . PRO A 1 78 ? 24.725 5.963 -5.121 1.00 58.19 78 PRO A O 1
ATOM 637 N N . ASP A 1 79 ? 25.020 5.281 -2.988 1.00 60.00 79 ASP A N 1
ATOM 638 C CA . ASP A 1 79 ? 25.680 6.505 -2.524 1.00 60.00 79 ASP A CA 1
ATOM 639 C C . ASP A 1 79 ? 26.989 6.754 -3.302 1.00 60.00 79 ASP A C 1
ATOM 641 O O . ASP A 1 79 ? 27.708 5.763 -3.595 1.00 60.00 79 ASP A O 1
#

Radius of gyration: 26.06 Å; chains: 1; bounding box: 69×20×67 Å

Foldseek 3Di:
DDDDDDDDDPPVPPPPPPPPDCVVVVVVVVVVLVVLQVVLLVVCVVVVVDCLLPDDDPSRDHSCSVVVSVVVVVVVDDD

Secondary structure (DSSP, 8-state):
-PPPP---S------------THHHHHHHHHHHHHHHHHHHHHHHHTTT-GGG---BTTBPPTTHHHHHHHHHHTT---